Protein AF-A0A920JHE2-F1 (afdb_monomer_lite)

Secondary structure (DSSP, 8-state):
-B-SSSSSS-BEEEEETTTTEEEEEEE-SSS-EEEEEEES--TTEEEEEEE--SSSSS-EEEEEETTTTEEEEE--------------S--BS-EEEE--PPSSS-B-TT-PBPPS--TT-EEEE--B---EEEEEEETTS-B--TT----SS-EEEEEEESS-S--------------

pLDDT: mean 83.04, std 14.77, range [35.12, 96.69]

Structure (mmCIF, N/CA/C/O backbone):
data_AF-A0A920JHE2-F1
#
_entry.id   AF-A0A920JHE2-F1
#
loop_
_atom_site.group_PDB
_atom_site.id
_atom_site.type_symbol
_atom_site.label_atom_id
_atom_site.label_alt_id
_atom_site.label_comp_id
_atom_site.label_asym_id
_atom_site.label_entity_id
_atom_site.label_seq_id
_atom_site.pdbx_PDB_ins_code
_atom_site.Cartn_x
_atom_site.Cartn_y
_atom_site.Cartn_z
_atom_site.occupancy
_atom_site.B_iso_or_equiv
_atom_site.auth_seq_id
_atom_site.auth_comp_id
_atom_site.auth_asym_id
_atom_site.auth_atom_id
_atom_site.pdbx_PDB_model_num
ATOM 1 N N . MET A 1 1 ? -1.526 4.188 -17.765 1.00 88.44 1 MET A N 1
ATOM 2 C CA . MET A 1 1 ? -1.054 5.053 -16.680 1.00 88.44 1 MET A CA 1
ATOM 3 C C . MET A 1 1 ? -1.715 4.544 -15.432 1.00 88.44 1 MET A C 1
ATOM 5 O O . MET A 1 1 ? -2.915 4.277 -15.484 1.00 88.44 1 MET A O 1
ATOM 9 N N . ALA A 1 2 ? -0.905 4.278 -14.432 1.00 90.94 2 ALA A N 1
ATOM 10 C CA . ALA A 1 2 ? -1.286 3.782 -13.124 1.00 90.94 2 ALA A CA 1
ATOM 11 C C . ALA A 1 2 ? -0.137 4.149 -12.183 1.00 90.94 2 ALA A C 1
ATOM 13 O O . ALA A 1 2 ? 0.965 4.368 -12.669 1.00 90.94 2 ALA A O 1
ATOM 14 N N . ASP A 1 3 ? -0.412 4.227 -10.894 1.00 92.06 3 ASP A N 1
ATOM 15 C CA . ASP A 1 3 ? 0.627 4.303 -9.869 1.00 92.06 3 ASP A CA 1
ATOM 16 C C . ASP A 1 3 ? 1.170 2.879 -9.687 1.00 92.06 3 ASP A C 1
ATOM 18 O O . ASP A 1 3 ? 0.450 2.044 -9.137 1.00 92.06 3 ASP A O 1
ATOM 22 N N . ILE A 1 4 ? 2.294 2.533 -10.328 1.00 91.81 4 ILE A N 1
ATOM 23 C CA . ILE A 1 4 ? 2.766 1.138 -10.365 1.00 91.81 4 ILE A CA 1
ATOM 24 C C . ILE A 1 4 ? 3.538 0.810 -9.091 1.00 91.81 4 ILE A C 1
ATOM 26 O O . ILE A 1 4 ? 3.419 -0.329 -8.639 1.00 91.81 4 ILE A O 1
ATOM 30 N N . ASP A 1 5 ? 4.255 1.781 -8.518 1.00 89.69 5 ASP A N 1
ATOM 31 C CA . ASP A 1 5 ? 5.069 1.599 -7.314 1.00 89.69 5 ASP A CA 1
ATOM 32 C C . ASP A 1 5 ? 4.448 2.099 -5.999 1.00 89.69 5 ASP A C 1
ATOM 34 O O . ASP A 1 5 ? 5.000 1.899 -4.913 1.00 89.69 5 ASP A O 1
ATOM 38 N N . GLY A 1 6 ? 3.252 2.684 -6.068 1.00 88.62 6 GLY A N 1
ATOM 39 C CA . GLY A 1 6 ? 2.472 3.077 -4.900 1.00 88.62 6 GLY A CA 1
ATOM 40 C C . GLY A 1 6 ? 2.958 4.370 -4.248 1.00 88.62 6 GLY A C 1
ATOM 41 O O . GLY A 1 6 ? 2.713 4.573 -3.051 1.00 88.62 6 GLY A O 1
ATOM 42 N N . ASP A 1 7 ? 3.660 5.231 -4.987 1.00 89.25 7 ASP A N 1
ATOM 43 C CA . ASP A 1 7 ? 4.229 6.481 -4.481 1.00 89.25 7 ASP A CA 1
ATOM 44 C C . ASP A 1 7 ? 3.304 7.713 -4.632 1.00 89.25 7 ASP A C 1
ATOM 46 O O . ASP A 1 7 ? 3.697 8.844 -4.314 1.00 89.25 7 ASP A O 1
ATOM 50 N N . ASP A 1 8 ? 2.035 7.477 -4.996 1.00 90.69 8 ASP A N 1
ATOM 51 C CA . ASP A 1 8 ? 0.978 8.460 -5.274 1.00 90.69 8 ASP A CA 1
ATOM 52 C C . ASP A 1 8 ? 1.200 9.292 -6.556 1.00 90.69 8 ASP A C 1
ATOM 54 O O . ASP A 1 8 ? 0.537 10.323 -6.766 1.00 90.69 8 ASP A O 1
ATOM 58 N N . ASP A 1 9 ? 2.073 8.847 -7.460 1.00 93.44 9 ASP A N 1
ATOM 59 C CA . ASP A 1 9 ? 2.244 9.445 -8.776 1.00 93.44 9 ASP A CA 1
ATOM 60 C C . ASP A 1 9 ? 1.732 8.554 -9.935 1.00 93.44 9 ASP A C 1
ATOM 62 O O . ASP A 1 9 ? 1.047 7.557 -9.733 1.00 93.44 9 ASP A O 1
ATOM 66 N N . GLN A 1 10 ? 1.803 9.032 -11.181 1.00 94.25 10 GLN A N 1
ATOM 67 C CA . GLN A 1 10 ? 1.268 8.293 -12.332 1.00 94.25 10 GLN A CA 1
ATOM 68 C C . GLN A 1 10 ? 2.381 7.875 -13.279 1.00 94.25 10 GLN A C 1
ATOM 70 O O . GLN A 1 10 ? 2.873 8.674 -14.082 1.00 94.25 10 GLN A O 1
ATOM 75 N N . ASP A 1 11 ? 2.623 6.573 -13.303 1.00 94.94 11 ASP A N 1
ATOM 76 C CA . ASP A 1 11 ? 3.571 5.936 -14.193 1.00 94.94 11 ASP A CA 1
ATOM 77 C C . ASP A 1 11 ? 2.997 5.612 -15.563 1.00 94.94 11 ASP A C 1
ATOM 79 O O . ASP A 1 11 ? 1.785 5.642 -15.836 1.00 94.94 11 ASP A O 1
ATOM 83 N N . ILE A 1 12 ? 3.898 5.229 -16.466 1.00 95.06 12 ILE A N 1
ATOM 84 C CA . ILE A 1 12 ? 3.554 4.826 -17.822 1.00 95.06 12 ILE A CA 1
ATOM 85 C C . ILE A 1 12 ? 4.130 3.448 -18.122 1.00 95.06 12 ILE A C 1
ATOM 87 O O . ILE A 1 12 ? 5.334 3.230 -18.096 1.00 95.06 12 ILE A O 1
ATOM 91 N N . LEU A 1 13 ? 3.253 2.536 -18.536 1.00 94.56 13 LEU A N 1
ATOM 92 C CA . LEU A 1 13 ? 3.639 1.241 -19.074 1.00 94.56 13 LEU A CA 1
ATOM 93 C C . LEU A 1 13 ? 3.540 1.265 -20.603 1.00 94.56 13 LEU A C 1
ATOM 95 O O . LEU A 1 13 ? 2.493 1.612 -21.162 1.00 94.56 13 LEU A O 1
ATOM 99 N N . VAL A 1 14 ? 4.629 0.916 -21.284 1.00 93.69 14 VAL A N 1
ATOM 100 C CA . VAL A 1 14 ? 4.755 0.967 -22.743 1.00 93.69 14 VAL A CA 1
ATOM 101 C C . VAL A 1 14 ? 5.083 -0.415 -23.282 1.00 93.69 14 VAL A C 1
ATOM 103 O O . VAL A 1 14 ? 6.053 -1.048 -22.877 1.00 93.69 14 VAL A O 1
ATOM 106 N N . THR A 1 15 ? 4.292 -0.855 -24.256 1.00 92.62 15 THR A N 1
ATOM 107 C CA . THR A 1 15 ? 4.543 -2.073 -25.027 1.00 92.62 15 THR A CA 1
ATOM 108 C C . THR A 1 15 ? 5.073 -1.717 -26.409 1.00 92.62 15 THR A C 1
ATOM 110 O O . THR A 1 15 ? 4.601 -0.777 -27.056 1.00 92.62 15 THR A O 1
ATOM 113 N N . MET A 1 16 ? 6.048 -2.478 -26.897 1.00 90.75 16 MET A N 1
ATOM 114 C CA . MET A 1 16 ? 6.632 -2.277 -28.219 1.00 90.75 16 MET A CA 1
ATOM 115 C C . MET A 1 16 ? 6.523 -3.547 -29.057 1.00 90.75 16 MET A C 1
ATOM 117 O O . MET A 1 16 ? 7.370 -4.431 -28.981 1.00 90.75 16 MET A O 1
ATOM 121 N N . PHE A 1 17 ? 5.514 -3.605 -29.934 1.00 87.94 17 PHE A N 1
ATOM 122 C CA . PHE A 1 17 ? 5.211 -4.793 -30.748 1.00 87.94 17 PHE A CA 1
ATOM 123 C C . PHE A 1 17 ? 6.423 -5.344 -31.526 1.00 87.94 17 PHE A C 1
ATOM 125 O O . PHE A 1 17 ? 6.665 -6.546 -31.518 1.00 87.94 17 PHE A O 1
ATOM 132 N N . ASN A 1 18 ? 7.192 -4.473 -32.197 1.00 88.38 18 ASN A N 1
ATOM 133 C CA . ASN A 1 18 ? 8.342 -4.893 -33.014 1.00 88.38 18 ASN A CA 1
ATOM 134 C C . ASN A 1 18 ? 9.638 -5.050 -32.211 1.00 88.38 18 ASN A C 1
ATOM 136 O O . ASN A 1 18 ? 10.480 -5.861 -32.589 1.00 88.38 18 ASN A O 1
ATOM 140 N N . ALA A 1 19 ? 9.823 -4.243 -31.161 1.00 89.38 19 ALA A N 1
ATOM 141 C CA . ALA A 1 19 ? 11.022 -4.314 -30.326 1.00 89.38 19 ALA A CA 1
ATOM 142 C C . ALA A 1 19 ? 10.956 -5.481 -29.334 1.00 89.38 19 ALA A C 1
ATOM 144 O O . ALA A 1 19 ? 12.005 -5.967 -28.943 1.00 89.38 19 ALA A O 1
ATOM 145 N N . ARG A 1 20 ? 9.743 -5.996 -29.057 1.00 92.75 20 ARG A N 1
ATOM 146 C CA . ARG A 1 20 ? 9.459 -7.094 -28.115 1.00 92.75 20 ARG A CA 1
ATOM 147 C C . ARG A 1 20 ? 9.649 -6.689 -26.655 1.00 92.75 20 ARG A C 1
ATOM 149 O O . ARG A 1 20 ? 9.788 -7.550 -25.791 1.00 92.75 20 ARG A O 1
ATOM 156 N N . ASP A 1 21 ? 9.590 -5.381 -26.412 1.00 93.81 21 ASP A N 1
ATOM 157 C CA . ASP A 1 21 ? 9.870 -4.781 -25.117 1.00 93.81 21 ASP A CA 1
ATOM 158 C C . ASP A 1 21 ? 8.585 -4.396 -24.378 1.00 93.81 21 ASP A C 1
ATOM 160 O O . ASP A 1 21 ? 7.646 -3.830 -24.958 1.00 93.81 21 ASP A O 1
ATOM 164 N N . LEU A 1 22 ? 8.591 -4.655 -23.075 1.00 94.50 22 LEU A N 1
ATOM 165 C CA . LEU A 1 22 ? 7.717 -4.045 -22.085 1.00 94.50 22 LEU A CA 1
ATOM 166 C C . LEU A 1 22 ? 8.574 -3.155 -21.190 1.00 94.50 22 LEU A C 1
ATOM 168 O O . LEU A 1 22 ? 9.481 -3.636 -20.507 1.00 94.50 22 LEU A O 1
ATOM 172 N N . ILE A 1 23 ? 8.274 -1.862 -21.193 1.00 95.38 23 ILE A N 1
ATOM 173 C CA . ILE A 1 23 ? 9.025 -0.856 -20.445 1.00 95.38 23 ILE A CA 1
ATOM 174 C C . ILE A 1 23 ? 8.073 -0.133 -19.502 1.00 95.38 23 ILE A C 1
ATOM 176 O O . ILE A 1 23 ? 7.026 0.359 -19.928 1.00 95.38 23 ILE A O 1
ATOM 180 N N . TRP A 1 24 ? 8.458 -0.049 -18.237 1.00 95.25 24 TRP A N 1
ATOM 181 C CA . TRP A 1 24 ? 7.867 0.835 -17.244 1.00 95.25 24 TRP A CA 1
ATOM 182 C C . TRP A 1 24 ? 8.678 2.124 -17.185 1.00 95.25 24 TRP A C 1
ATOM 184 O O . TRP A 1 24 ? 9.898 2.101 -17.068 1.00 95.25 24 TRP A O 1
ATOM 194 N N . TYR A 1 25 ? 8.004 3.251 -17.344 1.00 96.56 25 TYR A N 1
ATOM 195 C CA . TYR A 1 25 ? 8.554 4.571 -17.097 1.00 96.56 25 TYR A CA 1
ATOM 196 C C . TYR A 1 25 ? 8.036 5.038 -15.740 1.00 96.56 25 TYR A C 1
ATOM 198 O O . TYR A 1 25 ? 6.895 5.496 -15.662 1.00 96.56 25 TYR A O 1
ATOM 206 N N . GLU A 1 26 ? 8.890 4.885 -14.733 1.00 95.56 26 GLU A N 1
ATOM 207 C CA . GLU A 1 26 ? 8.708 5.341 -13.351 1.00 95.56 26 GLU A CA 1
ATOM 208 C C . GLU A 1 26 ? 8.806 6.862 -13.332 1.00 95.56 26 GLU A C 1
ATOM 210 O O . GLU A 1 26 ? 9.829 7.418 -13.753 1.00 95.56 26 GLU A O 1
ATOM 215 N N . ASN A 1 27 ? 7.739 7.535 -12.930 1.00 95.62 27 ASN A N 1
ATOM 216 C CA . ASN A 1 27 ? 7.766 8.952 -12.613 1.00 95.62 27 ASN A CA 1
ATOM 217 C C . ASN A 1 27 ? 8.181 9.125 -11.143 1.00 95.62 27 ASN A C 1
ATOM 219 O O . ASN A 1 27 ? 8.128 8.199 -10.360 1.00 95.62 27 ASN A O 1
ATOM 223 N N . ASN A 1 28 ? 8.743 10.285 -10.806 1.00 92.12 28 ASN A N 1
ATOM 224 C CA . ASN A 1 28 ? 9.275 10.562 -9.464 1.00 92.12 28 ASN A CA 1
ATOM 225 C C . ASN A 1 28 ? 8.581 11.760 -8.792 1.00 92.12 28 ASN A C 1
ATOM 227 O O . ASN A 1 28 ? 9.200 12.563 -8.080 1.00 92.12 28 ASN A O 1
ATOM 231 N N . GLY A 1 29 ? 7.337 12.005 -9.181 1.00 93.31 29 GLY A N 1
ATOM 232 C CA . GLY A 1 29 ? 6.489 13.109 -8.752 1.00 93.31 29 GLY A CA 1
ATOM 233 C C . GLY A 1 29 ? 6.836 14.454 -9.393 1.00 93.31 29 GLY A C 1
ATOM 234 O O . GLY A 1 29 ? 6.148 15.446 -9.155 1.00 93.31 29 GLY A O 1
ATOM 235 N N . SER A 1 30 ? 7.896 14.524 -10.207 1.00 93.44 30 SER A N 1
ATOM 236 C CA . SER A 1 30 ? 8.389 15.760 -10.839 1.00 93.44 30 SER A CA 1
ATOM 237 C C . SER A 1 30 ? 8.419 15.692 -12.368 1.00 93.44 30 SER A C 1
ATOM 239 O O . SER A 1 30 ? 9.208 16.402 -12.999 1.00 93.44 30 SER A O 1
ATOM 241 N N . GLU A 1 31 ? 7.593 14.830 -12.969 1.00 87.00 31 GLU A N 1
ATOM 242 C CA . GLU A 1 31 ? 7.523 14.590 -14.420 1.00 87.00 31 GLU A CA 1
ATOM 243 C C . GLU A 1 31 ? 8.874 14.144 -15.017 1.00 87.00 31 GLU A C 1
ATOM 245 O O . GLU A 1 31 ? 9.157 14.342 -16.204 1.00 87.00 31 GLU A O 1
ATOM 250 N N . THR A 1 32 ? 9.745 13.563 -14.188 1.00 94.31 32 THR A N 1
ATOM 251 C CA . THR A 1 32 ? 11.026 12.996 -14.611 1.00 94.31 32 THR A CA 1
ATOM 252 C C . THR A 1 32 ? 10.900 11.485 -14.608 1.00 94.31 32 THR A C 1
ATOM 254 O O . THR A 1 32 ? 10.631 10.901 -13.569 1.00 94.31 32 THR A O 1
ATOM 257 N N . PHE A 1 33 ? 11.127 10.871 -15.771 1.00 96.25 33 PHE A N 1
ATOM 258 C CA . PHE A 1 33 ? 10.884 9.446 -15.966 1.00 96.25 33 PHE A CA 1
ATOM 259 C C . PHE A 1 33 ? 12.176 8.624 -16.012 1.00 96.25 33 PHE A C 1
ATOM 261 O O . PHE A 1 33 ? 13.085 8.937 -16.792 1.00 96.25 33 PHE A O 1
ATOM 268 N N . THR A 1 34 ? 12.217 7.529 -15.257 1.00 96.69 34 THR A N 1
ATOM 269 C CA . THR A 1 34 ? 13.249 6.485 -15.329 1.00 96.69 34 THR A CA 1
ATOM 270 C C . THR A 1 34 ? 12.698 5.281 -16.088 1.00 96.69 34 THR A C 1
ATOM 272 O O . THR A 1 34 ? 11.614 4.796 -15.797 1.00 96.69 34 THR A O 1
ATOM 275 N N . ALA A 1 35 ? 13.420 4.802 -17.105 1.00 96.06 35 ALA A N 1
ATOM 276 C CA . ALA A 1 35 ? 12.979 3.664 -17.912 1.00 96.06 35 ALA A CA 1
ATOM 277 C C . ALA A 1 35 ? 13.490 2.336 -17.332 1.00 96.06 35 ALA A C 1
ATOM 279 O O . ALA A 1 35 ? 14.691 2.061 -17.368 1.00 96.06 35 ALA A O 1
ATOM 280 N N . ASN A 1 36 ? 12.564 1.491 -16.894 1.00 94.00 36 ASN A N 1
ATOM 281 C CA . ASN A 1 36 ? 12.778 0.164 -16.337 1.00 94.00 36 ASN A CA 1
ATOM 282 C C . ASN A 1 36 ? 12.273 -0.896 -17.333 1.00 94.00 36 ASN A C 1
ATOM 284 O O . ASN A 1 36 ? 11.108 -0.910 -17.727 1.00 94.00 36 ASN A O 1
ATOM 288 N N . THR A 1 37 ? 13.157 -1.779 -17.800 1.00 95.25 37 THR A N 1
ATOM 289 C CA . THR A 1 37 ? 12.774 -2.863 -18.725 1.00 95.25 37 THR A CA 1
ATOM 290 C C . THR A 1 37 ? 12.248 -4.056 -17.934 1.00 95.25 37 THR A C 1
ATOM 292 O O . THR A 1 37 ? 12.998 -4.632 -17.150 1.00 95.25 37 THR A O 1
ATOM 295 N N . ILE A 1 38 ? 10.992 -4.440 -18.170 1.00 93.69 38 ILE A N 1
ATOM 296 C CA . ILE A 1 38 ? 10.346 -5.603 -17.538 1.00 93.69 38 ILE A CA 1
ATOM 297 C C . ILE A 1 38 ? 10.537 -6.853 -18.404 1.00 93.69 38 ILE A C 1
ATOM 299 O O . ILE A 1 38 ? 10.867 -7.925 -17.906 1.00 93.69 38 ILE A O 1
ATOM 303 N N . GLU A 1 39 ? 10.368 -6.705 -19.718 1.00 93.44 39 GLU A N 1
ATOM 304 C CA . GLU A 1 39 ? 10.519 -7.771 -20.711 1.00 93.44 39 GLU A CA 1
ATOM 305 C C . GLU A 1 39 ? 11.182 -7.201 -21.965 1.00 93.44 39 GLU A C 1
ATOM 307 O O . GLU A 1 39 ? 10.950 -6.040 -22.300 1.00 93.44 39 GLU A O 1
ATOM 312 N N . ASN A 1 40 ? 11.992 -8.000 -22.663 1.00 94.12 40 ASN A N 1
ATOM 313 C CA . ASN A 1 40 ? 12.686 -7.581 -23.887 1.00 94.12 40 ASN A CA 1
ATOM 314 C C . ASN A 1 40 ? 12.739 -8.647 -24.994 1.00 94.12 40 ASN A C 1
ATOM 316 O O . ASN A 1 40 ? 13.533 -8.552 -25.935 1.00 94.12 40 ASN A O 1
ATOM 320 N N . ASN A 1 41 ? 11.936 -9.706 -24.882 1.00 92.62 41 ASN A N 1
ATOM 321 C CA . ASN A 1 41 ? 11.945 -10.807 -25.835 1.00 92.62 41 ASN A CA 1
ATOM 322 C C . ASN A 1 41 ? 10.566 -11.454 -26.073 1.00 92.62 41 ASN A C 1
ATOM 324 O O . ASN A 1 41 ? 10.476 -12.535 -26.667 1.00 92.62 41 ASN A O 1
ATOM 328 N N . LEU A 1 42 ? 9.467 -10.797 -25.702 1.00 91.31 42 LEU A N 1
ATOM 329 C CA . LEU A 1 42 ? 8.125 -11.330 -25.944 1.00 91.31 42 LEU A CA 1
ATOM 330 C C . LEU A 1 42 ? 7.654 -11.037 -27.378 1.00 91.31 42 LEU A C 1
ATOM 332 O O . LEU A 1 42 ? 7.527 -9.891 -27.803 1.00 91.31 42 LEU A O 1
ATOM 336 N N . ASP A 1 43 ? 7.419 -12.085 -28.172 1.00 92.56 43 ASP A N 1
ATOM 337 C CA . ASP A 1 43 ? 7.056 -11.924 -29.585 1.00 92.56 43 ASP A CA 1
ATOM 338 C C . ASP A 1 43 ? 5.635 -11.378 -29.771 1.00 92.56 43 ASP A C 1
ATOM 340 O O . ASP A 1 43 ? 4.644 -12.000 -29.372 1.00 92.56 43 ASP A O 1
ATOM 344 N N . GLY A 1 44 ? 5.531 -10.237 -30.455 1.00 89.62 44 GLY A N 1
ATOM 345 C CA . GLY A 1 44 ? 4.255 -9.644 -30.833 1.00 89.62 44 GLY A CA 1
ATOM 346 C C . GLY A 1 44 ? 3.417 -9.204 -29.637 1.00 89.62 44 GLY A C 1
ATOM 347 O O . GLY A 1 44 ? 2.229 -9.527 -29.590 1.00 89.62 44 GLY A O 1
ATOM 348 N N . ILE A 1 45 ? 4.018 -8.483 -28.683 1.00 92.94 45 ILE A N 1
ATOM 349 C CA . ILE A 1 45 ? 3.294 -7.907 -27.538 1.00 92.94 45 ILE A CA 1
ATOM 350 C C . ILE A 1 45 ? 2.102 -7.091 -28.044 1.00 92.94 45 ILE A C 1
ATOM 352 O O . ILE A 1 45 ? 2.286 -6.116 -28.776 1.00 92.94 45 ILE A O 1
ATOM 356 N N . ALA A 1 46 ? 0.888 -7.496 -27.671 1.00 86.69 46 ALA A N 1
ATOM 357 C CA . ALA A 1 46 ? -0.347 -6.920 -28.203 1.00 86.69 46 ALA A CA 1
ATOM 358 C C . ALA A 1 46 ? -1.107 -6.076 -27.180 1.00 86.69 46 ALA A C 1
ATOM 360 O O . ALA A 1 46 ? -1.544 -4.972 -27.500 1.00 86.69 46 ALA A O 1
ATOM 361 N N . GLU A 1 47 ? -1.269 -6.590 -25.965 1.00 89.88 47 GLU A N 1
ATOM 362 C CA . GLU A 1 47 ? -2.000 -5.916 -24.897 1.00 89.88 47 GLU A CA 1
ATOM 363 C C . GLU A 1 47 ? -1.299 -6.134 -23.560 1.00 89.88 47 GLU A C 1
ATOM 365 O O . GLU A 1 47 ? -0.788 -7.225 -23.293 1.00 89.88 47 GLU A O 1
ATOM 370 N N . VAL A 1 48 ? -1.314 -5.086 -22.736 1.00 92.75 48 VAL A N 1
ATOM 371 C CA . VAL A 1 48 ? -0.930 -5.130 -21.328 1.00 92.75 48 VAL A CA 1
ATOM 372 C C . VAL A 1 48 ? -2.091 -4.637 -20.471 1.00 92.75 48 VAL A C 1
ATOM 374 O O . VAL A 1 48 ? -2.764 -3.656 -20.808 1.00 92.75 48 VAL A O 1
ATOM 377 N N . LYS A 1 49 ? -2.330 -5.328 -19.362 1.00 93.56 49 LYS A N 1
ATOM 378 C CA . LYS A 1 49 ? -3.262 -4.937 -18.306 1.00 93.56 49 LYS A CA 1
ATOM 379 C C . LYS A 1 49 ? -2.508 -4.852 -16.995 1.00 93.56 49 LYS A C 1
ATOM 381 O O . LYS A 1 49 ? -1.660 -5.696 -16.738 1.00 93.56 49 LYS A O 1
ATOM 386 N N . VAL A 1 50 ? -2.852 -3.841 -16.208 1.00 93.44 50 VAL A N 1
ATOM 387 C CA . VAL A 1 50 ? -2.288 -3.619 -14.880 1.00 93.44 50 VAL A CA 1
ATOM 388 C C . VAL A 1 50 ? -3.411 -3.726 -13.856 1.00 93.44 50 VAL A C 1
ATOM 390 O O . VAL A 1 50 ? -4.460 -3.101 -14.053 1.00 93.44 50 VAL A O 1
ATOM 393 N N . ALA A 1 51 ? -3.229 -4.568 -12.845 1.00 92.50 51 ALA A N 1
ATOM 394 C CA . ALA A 1 51 ? -4.160 -4.798 -11.742 1.00 92.50 51 ALA A CA 1
ATOM 395 C C . ALA A 1 51 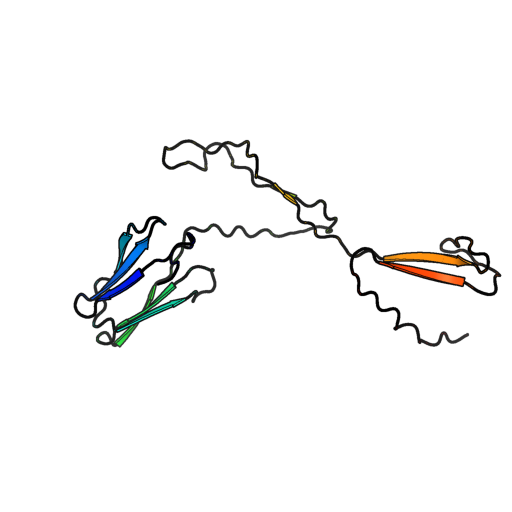? -3.451 -5.585 -10.634 1.00 92.50 51 ALA A C 1
ATOM 397 O O . ALA A 1 51 ? -2.540 -6.338 -10.938 1.00 92.50 51 ALA A O 1
ATOM 398 N N . ASP A 1 52 ? -3.932 -5.478 -9.402 1.00 92.38 52 ASP A N 1
ATOM 399 C CA . ASP A 1 52 ? -3.600 -6.418 -8.325 1.00 92.38 52 ASP A CA 1
ATOM 400 C C . ASP A 1 52 ? -4.224 -7.791 -8.653 1.00 92.38 52 ASP A C 1
ATOM 402 O O . ASP A 1 52 ? -5.455 -7.947 -8.640 1.00 92.38 52 ASP A O 1
ATOM 406 N N . VAL A 1 53 ? -3.404 -8.752 -9.092 1.00 91.56 53 VAL A N 1
ATOM 407 C CA . VAL A 1 53 ? -3.863 -10.068 -9.567 1.00 91.56 53 VAL A CA 1
ATOM 408 C C . VAL A 1 53 ? -3.720 -11.131 -8.486 1.00 91.56 53 VAL A C 1
ATOM 410 O O . VAL A 1 53 ? -4.546 -12.053 -8.448 1.00 91.56 53 VAL A O 1
ATOM 413 N N . ASP A 1 54 ? -2.702 -11.039 -7.634 1.00 90.06 54 ASP A N 1
ATOM 414 C CA . ASP A 1 54 ? -2.450 -12.021 -6.579 1.00 90.06 54 ASP A CA 1
ATOM 415 C C . ASP A 1 54 ? -3.016 -11.636 -5.196 1.00 90.06 54 ASP A C 1
ATOM 417 O O . ASP A 1 54 ? -3.170 -12.515 -4.337 1.00 90.06 54 ASP A O 1
ATOM 421 N N . GLY A 1 55 ? -3.490 -10.399 -5.036 1.00 89.06 55 GLY A N 1
ATOM 422 C CA . GLY A 1 55 ? -4.196 -9.903 -3.859 1.00 89.06 55 GLY A CA 1
ATOM 423 C C . GLY A 1 55 ? -3.281 -9.384 -2.755 1.00 89.06 55 GLY A C 1
ATOM 424 O O . GLY A 1 55 ? -3.732 -9.337 -1.603 1.00 89.06 55 GLY A O 1
ATOM 425 N N . ASP A 1 56 ? -2.022 -9.065 -3.056 1.00 85.88 56 ASP A N 1
ATOM 426 C CA . ASP A 1 56 ? -1.062 -8.531 -2.087 1.00 85.88 56 ASP A CA 1
ATOM 427 C C . ASP A 1 56 ? -1.112 -7.000 -1.933 1.00 85.88 56 ASP A C 1
ATOM 429 O O . ASP A 1 56 ? -0.649 -6.471 -0.918 1.00 85.88 56 ASP A O 1
ATOM 433 N N . GLY A 1 57 ? -1.814 -6.321 -2.843 1.00 85.50 57 GLY A N 1
ATOM 434 C CA . GLY A 1 57 ? -2.035 -4.879 -2.822 1.00 85.50 57 GLY A CA 1
ATOM 435 C C . GLY A 1 57 ? -1.139 -4.090 -3.774 1.00 85.50 57 GLY A C 1
ATOM 436 O O . GLY A 1 57 ? -1.382 -2.890 -3.923 1.00 85.50 57 GLY A O 1
ATOM 437 N N . ASP A 1 58 ? -0.191 -4.742 -4.447 1.00 88.56 58 ASP A N 1
ATOM 438 C CA . ASP A 1 58 ? 0.654 -4.133 -5.469 1.00 88.56 58 ASP A CA 1
ATOM 439 C C . ASP A 1 58 ? 0.049 -4.324 -6.872 1.00 88.56 58 ASP A C 1
ATOM 441 O O . ASP A 1 58 ? -0.733 -5.237 -7.146 1.00 88.56 58 ASP A O 1
ATOM 445 N N . LEU A 1 59 ? 0.353 -3.410 -7.799 1.00 91.50 59 LEU A N 1
ATOM 446 C CA . LEU A 1 59 ? -0.157 -3.504 -9.167 1.00 91.50 59 LEU A CA 1
ATOM 447 C C . LEU A 1 59 ? 0.728 -4.396 -10.045 1.00 91.50 59 LEU A C 1
ATOM 449 O O . LEU A 1 59 ? 1.810 -3.997 -10.468 1.00 91.50 59 LEU A O 1
ATOM 453 N N . ASP A 1 60 ? 0.200 -5.547 -10.449 1.00 93.06 60 ASP A N 1
ATOM 454 C CA . ASP A 1 60 ? 0.869 -6.470 -11.366 1.00 93.06 60 ASP A CA 1
ATOM 455 C C . ASP A 1 60 ? 0.618 -6.162 -12.843 1.00 93.06 60 ASP A C 1
ATOM 457 O O . ASP A 1 60 ? -0.361 -5.505 -13.209 1.00 93.06 60 ASP A O 1
ATOM 461 N N . ALA A 1 61 ? 1.433 -6.744 -13.734 1.00 93.69 61 ALA A N 1
ATOM 462 C CA . ALA A 1 61 ? 1.237 -6.677 -15.181 1.00 93.69 61 ALA A CA 1
ATOM 463 C C . ALA A 1 61 ? 0.919 -8.047 -15.812 1.00 93.69 61 ALA A C 1
ATOM 465 O O . ALA A 1 61 ? 1.688 -9.004 -15.731 1.00 93.69 61 ALA A O 1
ATOM 466 N N . VAL A 1 62 ? -0.189 -8.116 -16.558 1.00 94.81 62 VAL A N 1
ATOM 467 C CA . VAL A 1 62 ? -0.550 -9.252 -17.422 1.00 94.81 62 VAL A CA 1
ATOM 468 C C . VAL A 1 62 ? -0.397 -8.846 -18.879 1.00 94.81 62 VAL A C 1
ATOM 470 O O . VAL A 1 62 ? -0.985 -7.859 -19.330 1.00 94.81 62 VAL A O 1
ATOM 473 N N . VAL A 1 63 ? 0.371 -9.625 -19.636 1.00 94.38 63 VAL A N 1
ATOM 474 C CA . VAL A 1 63 ? 0.799 -9.280 -20.993 1.00 94.38 63 VAL A CA 1
ATOM 475 C C . VAL A 1 63 ? 0.485 -10.421 -21.946 1.00 94.38 63 VAL A C 1
ATOM 477 O O . VAL A 1 63 ? 0.694 -11.590 -21.635 1.00 94.38 63 VAL A O 1
ATOM 480 N N . THR A 1 64 ? 0.010 -10.080 -23.141 1.00 93.19 64 THR A N 1
ATOM 481 C CA . THR A 1 64 ? -0.247 -11.056 -24.208 1.00 93.19 64 THR A CA 1
ATOM 482 C C . THR A 1 64 ? 0.801 -10.947 -25.314 1.00 93.19 64 THR A C 1
ATOM 484 O O . THR A 1 64 ? 1.001 -9.878 -25.901 1.00 93.19 64 THR A O 1
ATOM 487 N N . GLY A 1 65 ? 1.459 -12.063 -25.625 1.00 92.44 65 GLY A N 1
ATOM 488 C CA . GLY A 1 65 ? 2.362 -12.208 -26.765 1.00 92.44 65 GLY A CA 1
ATOM 489 C C . GLY A 1 65 ? 1.623 -12.847 -27.932 1.00 92.44 65 GLY A C 1
ATOM 490 O O . GLY A 1 65 ? 1.532 -14.068 -28.021 1.00 92.44 65 GLY A O 1
ATOM 491 N N . ARG A 1 66 ? 1.080 -12.036 -28.845 1.00 89.12 66 ARG A N 1
ATOM 492 C CA . ARG A 1 66 ? 0.213 -12.521 -29.932 1.00 89.12 66 ARG A CA 1
ATOM 493 C C . ARG A 1 66 ? 0.921 -13.476 -30.888 1.00 89.12 66 ARG A C 1
ATOM 495 O O . ARG A 1 66 ? 0.269 -14.357 -31.430 1.00 89.12 66 ARG A O 1
ATOM 502 N N . ASN A 1 67 ? 2.213 -13.275 -31.136 1.00 92.75 67 ASN A N 1
ATOM 503 C CA . ASN A 1 67 ? 2.984 -14.164 -32.008 1.00 92.75 67 ASN A CA 1
ATOM 504 C C . ASN A 1 67 ? 3.607 -15.327 -31.229 1.00 92.75 67 ASN A C 1
ATOM 506 O O . ASN A 1 67 ? 3.917 -16.358 -31.819 1.00 92.75 67 ASN A O 1
ATOM 510 N N . ALA A 1 68 ? 3.820 -15.138 -29.926 1.00 90.19 68 ALA A N 1
ATOM 511 C CA . ALA A 1 68 ? 4.307 -16.175 -29.028 1.00 90.19 68 ALA A CA 1
ATOM 512 C C . ALA A 1 68 ? 3.215 -17.190 -28.645 1.00 90.19 68 ALA A C 1
ATOM 514 O O . ALA A 1 68 ? 3.547 -18.240 -28.106 1.00 90.19 68 ALA A O 1
ATOM 515 N N . ASP A 1 69 ? 1.941 -16.880 -28.925 1.00 91.06 69 ASP A N 1
ATOM 516 C CA . ASP A 1 69 ? 0.770 -17.611 -28.430 1.00 91.06 69 ASP A CA 1
ATOM 517 C C . ASP A 1 69 ? 0.806 -17.787 -26.898 1.00 91.06 69 ASP A C 1
ATOM 519 O O . ASP A 1 69 ? 0.430 -18.834 -26.370 1.00 91.06 69 ASP A O 1
ATOM 523 N N . ASP A 1 70 ? 1.266 -16.750 -26.188 1.00 90.25 70 ASP A N 1
ATOM 524 C CA . ASP A 1 70 ? 1.528 -16.805 -24.748 1.00 90.25 70 ASP A CA 1
ATOM 525 C C . ASP A 1 70 ? 0.858 -15.659 -23.972 1.00 90.25 70 ASP A C 1
ATOM 527 O O . ASP A 1 70 ? 0.610 -14.568 -24.506 1.00 90.25 70 ASP A O 1
ATOM 531 N N . ILE A 1 71 ? 0.575 -15.917 -22.696 1.00 92.12 71 ILE A N 1
ATOM 532 C CA . ILE A 1 71 ? 0.104 -14.938 -21.713 1.00 92.12 71 ILE A CA 1
ATOM 533 C C . ILE A 1 71 ? 1.060 -15.000 -20.531 1.00 92.12 71 ILE A C 1
ATOM 535 O O . ILE A 1 71 ? 1.148 -16.022 -19.853 1.00 92.12 71 ILE A O 1
ATOM 539 N N . ILE A 1 72 ? 1.746 -13.893 -20.274 1.00 93.19 72 ILE A N 1
ATOM 540 C CA . ILE A 1 72 ? 2.761 -13.805 -19.230 1.00 93.19 72 ILE A CA 1
ATOM 541 C C . ILE A 1 72 ? 2.264 -12.886 -18.120 1.00 93.19 72 ILE A C 1
ATOM 543 O O . ILE A 1 72 ? 1.642 -11.853 -18.375 1.00 93.19 72 ILE A O 1
ATOM 547 N N . PHE A 1 73 ? 2.538 -13.299 -16.889 1.00 93.25 73 PHE A N 1
ATOM 548 C CA . PHE A 1 73 ? 2.248 -12.567 -15.668 1.00 93.25 73 PHE A CA 1
ATOM 549 C C . PHE A 1 73 ? 3.563 -12.105 -15.039 1.00 93.25 73 PHE A C 1
ATOM 551 O O . PHE A 1 73 ? 4.448 -12.928 -14.798 1.00 93.25 73 PHE A O 1
ATOM 558 N N . TYR A 1 74 ? 3.677 -10.803 -14.800 1.00 93.00 74 TYR A N 1
ATOM 559 C CA . TYR A 1 74 ? 4.791 -10.174 -14.102 1.00 93.00 74 TYR A CA 1
ATOM 560 C C . TYR A 1 74 ? 4.256 -9.624 -12.783 1.00 93.00 74 TYR A C 1
ATOM 562 O O . TYR A 1 74 ? 3.463 -8.683 -12.798 1.00 93.00 74 TYR A O 1
ATOM 570 N N . THR A 1 75 ? 4.681 -10.236 -11.679 1.00 92.00 75 THR A N 1
ATOM 571 C CA . THR A 1 75 ? 4.363 -9.782 -10.322 1.00 92.00 75 THR A CA 1
ATOM 572 C C . THR A 1 75 ? 5.104 -8.485 -10.039 1.00 92.00 75 THR A C 1
ATOM 574 O O . THR A 1 75 ? 6.334 -8.463 -10.212 1.00 92.00 75 THR A O 1
ATOM 577 N N . ASN A 1 76 ? 4.399 -7.447 -9.591 1.00 89.00 76 ASN A N 1
ATOM 578 C CA . ASN A 1 76 ? 5.073 -6.418 -8.812 1.00 89.00 76 ASN A CA 1
ATOM 579 C C . ASN A 1 76 ? 5.196 -6.942 -7.379 1.00 89.00 76 ASN A C 1
ATOM 581 O O . ASN A 1 76 ? 4.373 -7.707 -6.902 1.00 89.00 76 ASN A O 1
ATOM 585 N N . SER A 1 77 ? 6.298 -6.632 -6.727 1.00 81.00 77 SER A N 1
ATOM 586 C CA . SER A 1 77 ? 6.445 -6.909 -5.304 1.00 81.00 77 SER A CA 1
ATOM 587 C C . SER A 1 77 ? 7.111 -5.680 -4.764 1.00 81.00 77 SER A C 1
ATOM 589 O O . SER A 1 77 ? 8.336 -5.653 -4.568 1.00 81.00 77 SER A O 1
ATOM 591 N N . ASP A 1 78 ? 6.311 -4.627 -4.673 1.00 69.62 78 ASP A N 1
ATOM 592 C CA . ASP A 1 78 ? 6.827 -3.394 -4.162 1.00 69.62 78 ASP A CA 1
ATOM 593 C C . ASP A 1 78 ? 7.207 -3.599 -2.711 1.00 69.62 78 ASP A C 1
ATOM 595 O O . ASP A 1 78 ? 6.659 -4.404 -1.957 1.00 69.62 78 ASP A O 1
ATOM 599 N N . SER A 1 79 ? 8.270 -2.924 -2.314 1.00 58.34 79 SER A N 1
ATOM 600 C CA . SER A 1 79 ? 8.935 -3.205 -1.039 1.00 58.34 79 SER A CA 1
ATOM 601 C C . SER A 1 79 ? 8.175 -2.645 0.177 1.00 58.34 79 SER A C 1
ATOM 603 O O . SER A 1 79 ? 8.760 -2.388 1.236 1.00 58.34 79 SER A O 1
ATOM 605 N N . GLY A 1 80 ? 6.857 -2.483 0.038 1.00 61.53 80 GLY A N 1
ATOM 606 C CA . GLY A 1 80 ? 5.911 -2.130 1.078 1.00 61.53 80 GLY A CA 1
ATOM 607 C C . GLY A 1 80 ? 5.862 -3.207 2.156 1.00 61.53 80 GLY A C 1
ATOM 608 O O . GLY A 1 80 ? 5.392 -4.325 1.968 1.00 61.53 80 GLY A O 1
ATOM 609 N N . TYR A 1 81 ? 6.353 -2.876 3.347 1.00 64.31 81 TYR A N 1
ATOM 610 C CA . TYR A 1 81 ? 6.244 -3.776 4.488 1.00 64.31 81 TYR A CA 1
ATOM 611 C C . TYR A 1 81 ? 4.813 -3.761 5.028 1.00 64.31 81 TYR A C 1
ATOM 613 O O . TYR A 1 81 ? 4.444 -2.876 5.804 1.00 64.31 81 TYR A O 1
ATOM 621 N N . VAL A 1 82 ? 4.025 -4.782 4.695 1.00 64.00 82 VAL A N 1
ATOM 622 C CA . VAL A 1 82 ? 2.775 -5.061 5.409 1.00 64.00 82 VAL A CA 1
ATOM 623 C C . VAL A 1 82 ? 3.122 -5.692 6.755 1.00 64.00 82 VAL A C 1
ATOM 625 O O . VAL A 1 82 ? 3.552 -6.843 6.845 1.00 64.00 82 VAL A O 1
ATOM 628 N N . LEU A 1 83 ? 2.976 -4.916 7.831 1.00 67.88 83 LEU A N 1
ATOM 629 C CA . LEU A 1 83 ? 3.145 -5.426 9.187 1.00 67.88 83 LEU A CA 1
ATOM 630 C C . LEU A 1 83 ? 1.796 -5.871 9.748 1.00 67.88 83 LEU A C 1
ATOM 632 O O . LEU A 1 83 ? 1.035 -5.065 10.285 1.00 67.88 83 LEU A O 1
ATOM 636 N N . ASP A 1 84 ? 1.535 -7.172 9.683 1.00 69.94 84 ASP A N 1
ATOM 637 C CA . ASP A 1 84 ? 0.379 -7.760 10.349 1.00 69.94 84 ASP A CA 1
ATOM 638 C C . ASP A 1 84 ? 0.483 -7.593 11.870 1.00 69.94 84 ASP A C 1
ATOM 640 O O . ASP A 1 84 ? 1.377 -8.131 12.532 1.00 69.94 84 ASP A O 1
ATOM 644 N N . ILE A 1 85 ? -0.478 -6.871 12.450 1.00 75.06 85 ILE A N 1
ATOM 645 C CA . ILE A 1 85 ? -0.632 -6.739 13.899 1.00 75.06 85 ILE A CA 1
ATOM 646 C C . ILE A 1 85 ? -1.836 -7.546 14.381 1.00 75.06 85 ILE A C 1
ATOM 648 O O . ILE A 1 85 ? -2.995 -7.193 14.181 1.00 75.06 85 ILE A O 1
ATOM 652 N N . SER A 1 86 ? -1.567 -8.645 15.082 1.00 71.25 86 SER A N 1
ATOM 653 C CA . SER A 1 86 ? -2.616 -9.369 15.802 1.00 71.25 86 SER A CA 1
ATOM 654 C C . SER A 1 86 ? -2.960 -8.635 17.098 1.00 71.25 86 SER A C 1
ATOM 656 O O . SER A 1 86 ? -2.141 -8.566 18.016 1.00 71.25 86 SER A O 1
ATOM 658 N N . LEU A 1 87 ? -4.181 -8.106 17.198 1.00 72.75 87 LEU A N 1
ATOM 659 C CA . LEU A 1 87 ? -4.697 -7.534 18.443 1.00 72.75 87 LEU A CA 1
ATOM 660 C C . LEU A 1 87 ? -5.232 -8.645 19.356 1.00 72.75 87 LEU A C 1
ATOM 662 O O . LEU A 1 87 ? -5.926 -9.561 18.915 1.00 72.75 87 LEU A O 1
ATOM 666 N N . SER A 1 88 ? -4.924 -8.564 20.649 1.00 72.06 88 SER A N 1
ATOM 667 C CA . SER A 1 88 ? -5.451 -9.473 21.672 1.00 72.06 88 SER A CA 1
ATOM 668 C C . SER A 1 88 ? -5.694 -8.715 22.978 1.00 72.06 88 SER A C 1
ATOM 670 O O . SER A 1 88 ? -5.020 -7.726 23.249 1.00 72.06 88 SER A O 1
ATOM 672 N N . GLY A 1 89 ? -6.658 -9.167 23.785 1.00 75.25 89 GLY A N 1
ATOM 673 C CA . GLY A 1 89 ? -7.047 -8.499 25.032 1.00 75.25 89 GLY A CA 1
ATOM 674 C C . GLY A 1 89 ? -8.471 -7.942 24.998 1.00 75.25 89 GLY A C 1
ATOM 675 O O . GLY A 1 89 ? -9.272 -8.297 24.134 1.00 75.25 89 GLY A O 1
ATOM 676 N N . THR A 1 90 ? -8.819 -7.124 25.993 1.00 76.88 90 THR A N 1
ATOM 677 C CA . THR A 1 90 ? -10.126 -6.460 26.081 1.00 76.88 90 THR A CA 1
ATOM 678 C C . THR A 1 90 ? -10.025 -5.035 25.548 1.00 76.88 90 THR A C 1
ATOM 680 O O . THR A 1 90 ? -9.337 -4.268 26.208 1.00 76.88 90 THR A O 1
ATOM 683 N N . PRO A 1 91 ? -10.757 -4.667 24.479 1.00 76.50 91 PRO A N 1
ATOM 684 C CA . PRO A 1 91 ? -10.782 -3.288 23.994 1.00 76.50 91 PRO A CA 1
ATOM 685 C C . PRO A 1 91 ? -11.301 -2.330 25.075 1.00 76.50 91 PRO A C 1
ATOM 687 O O . PRO A 1 91 ? -12.454 -2.433 25.519 1.00 76.50 91 PRO A O 1
ATOM 690 N N . ASP A 1 92 ? -10.447 -1.445 25.561 1.00 79.56 92 ASP A N 1
ATOM 691 C CA . ASP A 1 92 ? -10.743 -0.445 26.582 1.00 79.56 92 ASP A CA 1
ATOM 692 C C . ASP A 1 92 ? -10.531 0.997 26.099 1.00 79.56 92 ASP A C 1
ATOM 694 O O . ASP A 1 92 ? -10.820 1.939 26.844 1.00 79.56 92 ASP A O 1
ATOM 698 N N . GLY A 1 93 ? -10.123 1.169 24.840 1.00 78.44 93 GLY A N 1
ATOM 699 C CA . GLY A 1 93 ? -9.908 2.451 24.182 1.00 78.44 93 GLY A CA 1
ATOM 700 C C . GLY A 1 93 ? -8.631 3.155 24.632 1.00 78.44 93 GLY A C 1
ATOM 701 O O . GLY A 1 93 ? -8.436 4.326 24.302 1.00 78.44 93 GLY A O 1
ATOM 702 N N . THR A 1 94 ? -7.782 2.485 25.414 1.00 81.69 94 THR A N 1
ATOM 703 C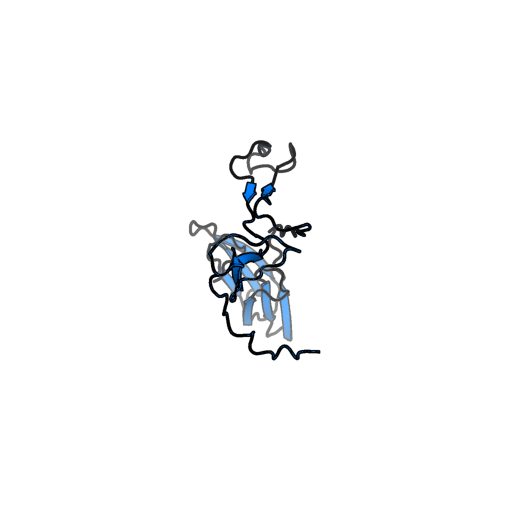 CA . THR A 1 94 ? -6.453 2.966 25.809 1.00 81.69 94 THR A CA 1
ATOM 704 C C . THR A 1 94 ? -5.328 2.252 25.066 1.00 81.69 94 THR A C 1
ATOM 706 O O . THR A 1 94 ? -4.156 2.550 25.300 1.00 81.69 94 THR A O 1
ATOM 709 N N . GLU A 1 95 ? -5.657 1.345 24.143 1.00 86.56 95 GLU A N 1
ATOM 710 C CA . GLU A 1 95 ? -4.676 0.617 23.351 1.00 86.56 95 GLU A CA 1
ATOM 711 C C . GLU A 1 95 ? -3.848 1.571 22.486 1.00 86.56 95 GLU A C 1
ATOM 713 O O . GLU A 1 95 ? -4.375 2.403 21.747 1.00 86.56 95 GLU A O 1
ATOM 718 N N . THR A 1 96 ? -2.527 1.422 22.541 1.00 85.50 96 THR A N 1
ATOM 719 C CA . THR A 1 96 ? -1.594 2.204 21.727 1.00 85.50 96 THR A CA 1
ATOM 720 C C . THR A 1 96 ? -0.745 1.287 20.865 1.00 85.50 96 THR A C 1
ATOM 722 O O . THR A 1 96 ? -0.112 0.364 21.379 1.00 85.50 96 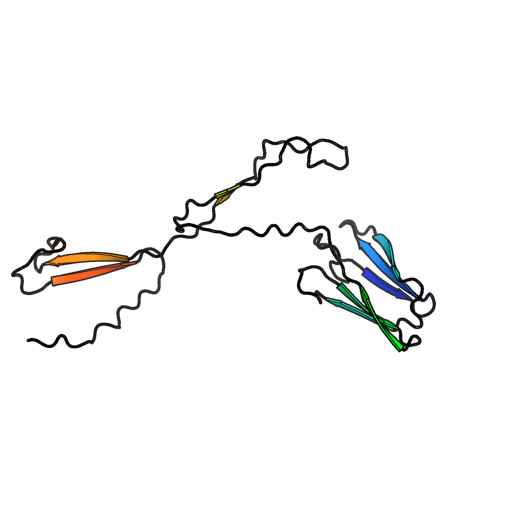THR A O 1
ATOM 725 N N . LEU A 1 97 ? -0.671 1.579 19.570 1.00 85.25 97 LEU A N 1
ATOM 726 C CA . LEU A 1 97 ? 0.332 1.009 18.680 1.00 85.25 97 LEU A CA 1
ATOM 727 C C . LEU A 1 97 ? 1.542 1.943 18.660 1.00 85.25 97 LEU A C 1
ATOM 729 O O . LEU A 1 97 ? 1.409 3.098 18.259 1.00 85.25 97 LEU A O 1
ATOM 733 N N . THR A 1 98 ? 2.706 1.443 19.083 1.00 85.31 98 THR A N 1
ATOM 734 C CA . THR A 1 98 ? 3.968 2.197 19.092 1.00 85.31 98 THR A CA 1
ATOM 735 C C . THR A 1 98 ? 5.015 1.520 18.214 1.00 85.31 98 THR A C 1
ATOM 737 O O . THR A 1 98 ? 5.296 0.335 18.376 1.00 85.31 98 THR A O 1
ATOM 740 N N . ILE A 1 99 ? 5.650 2.292 17.334 1.00 83.94 99 ILE A N 1
ATOM 741 C CA . ILE A 1 99 ? 6.750 1.859 16.468 1.00 83.94 99 ILE A CA 1
ATOM 742 C C . ILE A 1 99 ? 8.036 2.534 16.948 1.00 83.94 99 ILE A C 1
ATOM 744 O O . ILE A 1 99 ? 8.137 3.756 16.978 1.00 83.94 99 ILE A O 1
ATOM 748 N N . SER A 1 100 ? 9.042 1.751 17.336 1.00 83.06 100 SER A N 1
ATOM 749 C CA . SER A 1 100 ? 10.338 2.275 17.786 1.00 83.06 100 SER A CA 1
ATOM 750 C C . SER A 1 100 ? 11.472 1.654 16.972 1.00 83.06 100 SER A C 1
ATOM 752 O O . SER A 1 100 ? 11.724 0.455 17.118 1.00 83.06 100 SER A O 1
ATOM 754 N N . PRO A 1 101 ? 12.175 2.436 16.130 1.00 85.12 101 PRO A N 1
ATOM 755 C CA . PRO A 1 101 ? 13.387 1.972 15.471 1.00 85.12 101 PRO A CA 1
ATOM 756 C C . PRO A 1 101 ? 14.392 1.463 16.507 1.00 85.12 101 PRO A C 1
ATOM 758 O O . PRO A 1 101 ? 14.644 2.121 17.519 1.00 85.12 101 PRO A O 1
ATOM 761 N N . THR A 1 102 ? 15.002 0.306 16.251 1.00 82.88 102 THR A N 1
ATOM 762 C CA . THR A 1 102 ? 16.217 -0.082 16.987 1.00 82.88 102 THR A CA 1
ATOM 763 C C . THR A 1 102 ? 17.369 0.824 16.534 1.00 82.88 102 THR A C 1
ATOM 765 O O . THR A 1 102 ? 17.269 1.465 15.492 1.00 82.88 102 THR A O 1
ATOM 768 N N . SER A 1 103 ? 18.465 0.946 17.286 1.00 81.50 103 SER A N 1
ATOM 769 C CA . SER A 1 103 ? 19.626 1.699 16.794 1.00 81.50 103 SER A CA 1
ATOM 770 C C . SER A 1 103 ? 20.261 0.969 15.610 1.00 81.50 103 SER A C 1
ATOM 772 O O . SER A 1 103 ? 20.577 -0.212 15.749 1.00 81.50 103 SER A O 1
ATOM 774 N N . THR A 1 104 ? 20.494 1.660 14.487 1.00 83.06 104 THR A N 1
ATOM 775 C CA . THR A 1 104 ? 21.244 1.172 13.300 1.00 83.06 104 THR A CA 1
ATOM 776 C C . THR A 1 104 ? 20.617 0.126 12.334 1.00 83.06 104 THR A C 1
ATOM 778 O O . THR A 1 104 ? 21.374 -0.485 11.592 1.00 83.06 104 THR A O 1
ATOM 781 N N . PRO A 1 105 ? 19.290 -0.106 12.250 1.00 83.12 105 PRO A N 1
ATOM 782 C CA . PRO A 1 105 ? 18.685 -0.942 11.207 1.00 83.12 105 PRO A CA 1
ATOM 783 C C . PRO A 1 105 ? 18.093 -0.146 10.032 1.00 83.12 105 PRO A C 1
ATOM 785 O O . PRO A 1 105 ? 17.873 -0.715 8.973 1.00 83.12 105 PRO A O 1
ATOM 788 N N . ILE A 1 106 ? 17.795 1.142 10.220 1.00 85.50 106 ILE A N 1
ATOM 789 C CA . ILE A 1 106 ? 17.110 1.988 9.235 1.00 85.50 106 ILE A CA 1
ATOM 790 C C . ILE A 1 106 ? 18.021 3.169 8.945 1.00 85.50 106 ILE A C 1
ATOM 792 O O . ILE A 1 106 ? 18.467 3.833 9.884 1.00 85.50 106 ILE A O 1
ATOM 796 N N . TYR A 1 107 ? 18.293 3.410 7.667 1.00 88.69 107 TYR A N 1
ATOM 797 C CA . TYR A 1 107 ? 19.211 4.440 7.202 1.00 88.69 107 TYR A CA 1
ATOM 798 C C . TYR A 1 107 ? 18.536 5.321 6.157 1.00 88.69 107 TYR A C 1
ATOM 800 O O . TYR A 1 107 ? 17.719 4.837 5.378 1.00 88.69 107 TYR A O 1
ATOM 808 N N . ASP A 1 108 ? 18.887 6.603 6.137 1.00 87.25 108 ASP A N 1
ATOM 809 C CA . ASP A 1 108 ? 18.562 7.470 5.006 1.00 87.25 108 ASP A CA 1
ATOM 810 C C . ASP A 1 108 ? 19.514 7.222 3.818 1.00 87.25 108 ASP A C 1
ATOM 812 O O . ASP A 1 108 ? 20.501 6.486 3.916 1.00 87.25 108 ASP A O 1
ATOM 816 N N . VAL A 1 109 ? 19.245 7.880 2.687 1.00 87.06 109 VAL A N 1
ATOM 817 C CA . VAL A 1 109 ? 20.083 7.802 1.475 1.00 87.06 109 VAL A CA 1
ATOM 818 C C . VAL A 1 109 ? 21.524 8.294 1.698 1.00 87.06 109 VAL A C 1
ATOM 820 O O . VAL A 1 109 ? 22.434 7.921 0.960 1.00 87.06 109 VAL A O 1
ATOM 823 N N . ALA A 1 110 ? 21.759 9.114 2.727 1.00 91.62 110 ALA A N 1
ATOM 824 C CA . ALA A 1 110 ? 23.082 9.598 3.114 1.00 91.62 110 ALA A CA 1
ATOM 825 C C . ALA A 1 110 ? 23.804 8.655 4.102 1.00 91.62 110 ALA A C 1
ATOM 827 O O . ALA A 1 110 ? 24.952 8.919 4.466 1.00 91.62 110 ALA A O 1
ATOM 828 N N . GLY A 1 111 ? 23.168 7.554 4.519 1.00 88.81 111 GLY A N 1
ATOM 829 C CA . GLY A 1 111 ? 23.715 6.563 5.443 1.00 88.81 111 GLY A CA 1
ATOM 830 C C . GLY A 1 111 ? 23.593 6.933 6.924 1.00 88.81 111 GLY A C 1
ATOM 831 O O . GLY A 1 111 ? 24.246 6.307 7.762 1.00 88.81 111 GLY A O 1
ATOM 832 N N . ASN A 1 112 ? 22.778 7.927 7.286 1.00 88.94 112 ASN A N 1
ATOM 833 C CA . ASN A 1 112 ? 22.513 8.255 8.686 1.00 88.94 112 ASN A CA 1
ATOM 834 C C . ASN A 1 112 ? 21.467 7.302 9.260 1.00 88.94 112 ASN A C 1
ATOM 836 O O . ASN A 1 112 ? 20.410 7.101 8.667 1.00 88.94 112 ASN A O 1
ATOM 840 N N . ALA A 1 113 ? 21.736 6.744 10.442 1.00 90.25 113 ALA A N 1
ATOM 841 C CA . ALA A 1 113 ? 20.774 5.885 11.121 1.00 90.25 113 ALA A CA 1
ATOM 842 C C . ALA A 1 113 ? 19.566 6.690 11.633 1.00 90.25 113 ALA A C 1
ATOM 844 O O . ALA A 1 113 ? 19.721 7.785 12.179 1.00 90.25 113 ALA A O 1
ATOM 845 N N . ALA A 1 114 ? 18.372 6.108 11.530 1.00 87.50 114 ALA A N 1
ATOM 846 C CA . ALA A 1 114 ? 17.152 6.675 12.084 1.00 87.50 114 ALA A CA 1
ATOM 847 C C . ALA A 1 114 ? 17.267 6.880 13.604 1.00 87.50 114 ALA A C 1
ATOM 849 O O . ALA A 1 114 ? 17.768 6.024 14.340 1.00 87.50 114 ALA A O 1
ATOM 850 N N . SER A 1 115 ? 16.764 8.021 14.085 1.00 87.69 115 SER A N 1
ATOM 851 C CA . SER A 1 115 ? 16.679 8.311 15.519 1.00 87.69 115 SER A CA 1
ATOM 852 C C . SER A 1 115 ? 15.773 7.294 16.220 1.00 87.69 115 SER A C 1
ATOM 854 O O . SER A 1 115 ? 14.676 7.000 15.745 1.00 87.69 115 SER A O 1
ATOM 856 N N . THR A 1 116 ? 16.188 6.805 17.388 1.00 88.56 116 THR A N 1
ATOM 857 C CA . THR A 1 116 ? 15.335 5.972 18.255 1.00 88.56 116 THR A CA 1
ATOM 858 C C . THR A 1 116 ? 14.302 6.802 19.026 1.00 88.56 116 THR A C 1
ATOM 860 O O . THR A 1 116 ? 13.367 6.254 19.600 1.00 88.56 116 THR A O 1
ATOM 863 N N . SER A 1 117 ? 14.449 8.130 19.023 1.00 89.00 117 SER A N 1
ATOM 864 C CA . SER A 1 117 ? 13.461 9.080 19.530 1.00 89.00 117 SER A CA 1
ATOM 865 C C . SER A 1 117 ? 12.714 9.695 18.350 1.00 89.00 117 SER A C 1
ATOM 867 O O . SER A 1 117 ? 13.293 10.458 17.573 1.00 89.00 117 SER A O 1
ATOM 869 N N . GLN A 1 118 ? 11.446 9.325 18.200 1.00 83.69 118 GLN A N 1
ATOM 870 C CA . GLN A 1 118 ? 10.563 9.740 17.110 1.00 83.69 118 GLN A CA 1
ATOM 871 C C . GLN A 1 118 ? 9.340 10.450 17.696 1.00 83.69 118 GLN A C 1
ATOM 873 O O . GLN A 1 118 ? 8.787 9.996 18.697 1.00 83.69 118 GLN A O 1
ATOM 878 N N . SER A 1 119 ? 8.908 11.553 17.083 1.00 87.19 119 SER A N 1
ATOM 879 C CA . SER A 1 119 ? 7.765 12.350 17.559 1.00 87.19 119 SER A CA 1
ATOM 880 C C . SER A 1 119 ? 6.400 11.829 17.095 1.00 87.19 119 SER A C 1
ATOM 882 O O . SER A 1 119 ? 5.393 12.180 17.702 1.00 87.19 119 SER A O 1
ATOM 884 N N . HIS A 1 120 ? 6.359 10.981 16.063 1.00 85.31 120 HIS A N 1
ATOM 885 C CA . HIS A 1 120 ? 5.128 10.443 15.461 1.00 85.31 120 HIS A CA 1
ATOM 886 C C . HIS A 1 120 ? 5.098 8.907 15.473 1.00 85.31 120 HIS A C 1
ATOM 888 O O . HIS A 1 120 ? 4.698 8.266 14.510 1.00 85.31 120 HIS A O 1
ATOM 894 N N . SER A 1 121 ? 5.567 8.303 16.563 1.00 85.75 121 SER A N 1
ATOM 895 C CA . SER A 1 121 ? 5.733 6.851 16.691 1.00 85.75 121 SER A CA 1
ATOM 896 C C . SER A 1 121 ? 4.543 6.120 17.296 1.00 85.75 121 SER A C 1
ATOM 898 O O . SER A 1 121 ? 4.602 4.901 17.401 1.00 85.75 121 SER A O 1
ATOM 900 N N . THR A 1 122 ? 3.508 6.820 17.767 1.00 87.38 122 THR A N 1
ATOM 901 C CA . THR A 1 122 ? 2.401 6.201 18.509 1.00 87.38 122 THR A CA 1
ATOM 902 C C . THR A 1 122 ? 1.043 6.675 18.007 1.00 87.38 122 THR A C 1
ATOM 904 O O . THR A 1 122 ? 0.838 7.873 17.824 1.00 87.38 122 THR A O 1
ATOM 907 N N . VAL A 1 123 ? 0.107 5.737 17.851 1.00 87.00 123 VAL A N 1
ATOM 908 C CA . VAL A 1 123 ? -1.313 5.989 17.568 1.00 87.00 123 VAL A CA 1
ATOM 909 C C . VAL A 1 123 ? -2.187 5.239 18.574 1.00 87.00 123 VAL A C 1
ATOM 911 O O . VAL A 1 123 ? -1.871 4.114 18.962 1.00 87.00 123 VAL A O 1
ATOM 914 N N . THR A 1 124 ? -3.279 5.862 19.016 1.00 85.56 124 THR A N 1
ATOM 915 C CA . THR A 1 124 ? -4.274 5.225 19.891 1.00 85.56 124 THR A CA 1
ATOM 916 C C . THR A 1 124 ? -5.334 4.518 19.051 1.00 85.56 124 THR A C 1
ATOM 918 O O . THR A 1 124 ? -5.886 5.106 18.119 1.00 85.56 124 THR A O 1
ATOM 921 N N . LEU A 1 125 ? -5.651 3.275 19.400 1.00 83.06 125 LEU A N 1
ATOM 922 C CA . LEU A 1 125 ? -6.766 2.526 18.837 1.00 83.06 125 LEU A CA 1
ATOM 923 C C . LEU A 1 125 ? -7.996 2.807 19.711 1.00 83.06 125 LEU A C 1
ATOM 925 O O . LEU A 1 125 ? -8.067 2.387 20.858 1.00 83.06 125 LEU A O 1
ATOM 929 N N . ASN A 1 126 ? -8.960 3.564 19.189 1.00 72.31 126 ASN A N 1
ATOM 930 C CA . ASN A 1 126 ? -10.114 4.036 19.969 1.00 72.31 126 ASN A CA 1
ATOM 931 C C . ASN A 1 126 ? -11.253 3.000 20.064 1.00 72.31 126 ASN A C 1
ATOM 933 O O . ASN A 1 126 ? -12.427 3.381 20.043 1.00 72.31 126 ASN A O 1
ATOM 937 N N . ASP A 1 127 ? -10.942 1.703 20.119 1.00 71.12 127 ASP A N 1
ATOM 938 C CA . ASP A 1 127 ? -11.978 0.672 20.207 1.00 71.12 127 ASP A CA 1
ATOM 939 C C . ASP A 1 127 ? -12.421 0.473 21.662 1.00 71.12 127 ASP A C 1
ATOM 941 O O . ASP A 1 127 ? -11.651 0.072 22.530 1.00 71.12 127 ASP A O 1
ATOM 945 N N . LEU A 1 128 ? -13.688 0.773 21.938 1.00 69.12 128 LEU A N 1
ATOM 946 C CA . LEU A 1 128 ? -14.284 0.672 23.264 1.00 69.12 128 LEU A CA 1
ATOM 947 C C . LEU A 1 128 ? -15.300 -0.460 23.275 1.00 69.12 128 LEU A C 1
ATOM 949 O O . LEU A 1 128 ? -16.294 -0.427 22.545 1.00 69.12 128 LEU A O 1
ATOM 953 N N . ARG A 1 129 ? -15.135 -1.416 24.194 1.00 69.62 129 ARG A N 1
ATOM 954 C CA . ARG A 1 129 ? -16.154 -2.449 24.406 1.00 69.62 129 ARG A CA 1
ATOM 955 C C . ARG A 1 129 ? -17.527 -1.825 24.688 1.00 69.62 129 ARG A C 1
ATOM 957 O O . ARG A 1 129 ? -17.648 -0.963 25.568 1.00 69.62 129 ARG A O 1
ATOM 964 N N . PRO A 1 130 ? -18.601 -2.311 24.039 1.00 72.88 130 PRO A N 1
ATOM 965 C CA . PRO A 1 130 ? -19.946 -1.892 24.389 1.00 72.88 130 PRO A CA 1
ATOM 966 C C . PRO A 1 130 ? -20.247 -2.290 25.838 1.00 72.88 130 PRO A C 1
ATOM 968 O O . PRO A 1 130 ? -20.082 -3.444 26.237 1.00 72.88 130 PRO A O 1
ATOM 971 N N . THR A 1 131 ? -20.706 -1.324 26.634 1.00 73.50 131 THR A N 1
ATOM 972 C CA . THR A 1 131 ? -21.141 -1.543 28.018 1.00 73.50 131 THR A CA 1
ATOM 973 C C . THR A 1 131 ? -22.620 -1.215 28.171 1.00 73.50 131 THR A C 1
ATOM 975 O O . THR A 1 131 ? -23.130 -0.269 27.564 1.00 73.50 131 THR A O 1
ATOM 978 N N . MET A 1 132 ? -23.311 -2.001 29.000 1.00 80.25 132 MET A N 1
ATOM 979 C CA . MET A 1 132 ? -24.683 -1.740 29.428 1.00 80.25 132 MET A CA 1
ATOM 980 C C . MET A 1 132 ? -24.711 -1.580 30.946 1.00 80.25 132 MET A C 1
ATOM 982 O O . MET A 1 132 ? -24.224 -2.445 31.671 1.00 80.25 132 MET A O 1
ATOM 986 N N . ALA A 1 133 ? -25.297 -0.485 31.423 1.00 83.06 133 ALA A N 1
ATOM 987 C CA . ALA A 1 133 ? -25.604 -0.276 32.832 1.00 83.06 133 ALA A CA 1
ATOM 988 C C . ALA A 1 133 ? -27.106 -0.466 33.060 1.00 83.06 133 ALA A C 1
ATOM 990 O O . ALA A 1 133 ? -27.918 0.069 32.303 1.00 83.06 133 ALA A O 1
ATOM 991 N N . ILE A 1 134 ? -27.466 -1.211 34.106 1.00 86.44 134 ILE A N 1
ATOM 992 C CA . ILE A 1 134 ? -28.853 -1.414 34.531 1.00 86.44 134 ILE A CA 1
ATOM 993 C C . ILE A 1 134 ? -29.014 -0.743 35.888 1.00 86.44 134 ILE A C 1
ATOM 995 O O . ILE A 1 134 ? -28.306 -1.081 36.835 1.00 86.44 134 ILE A O 1
ATOM 999 N N . THR A 1 135 ? -29.931 0.213 35.985 1.00 90.38 135 THR A N 1
ATOM 1000 C CA . THR A 1 135 ? -30.312 0.833 37.257 1.00 90.38 135 THR A CA 1
ATOM 1001 C C . THR A 1 135 ? -31.793 0.623 37.508 1.00 90.38 135 THR A C 1
ATOM 1003 O O . THR A 1 135 ? -32.584 0.500 36.573 1.00 90.38 135 THR A O 1
ATOM 1006 N N . ALA A 1 136 ? -32.181 0.566 38.778 1.00 91.62 136 ALA A N 1
ATOM 1007 C CA . ALA A 1 136 ? -33.572 0.440 39.171 1.00 91.62 136 ALA A CA 1
ATOM 1008 C C . ALA A 1 136 ? -33.939 1.554 40.150 1.00 91.62 136 ALA A C 1
ATOM 1010 O O . ALA A 1 136 ? -33.153 1.896 41.035 1.00 91.62 136 ALA A O 1
ATOM 1011 N N . VAL A 1 137 ? -35.133 2.118 39.992 1.00 93.94 137 VAL A N 1
ATOM 1012 C CA . VAL A 1 137 ? -35.730 3.052 40.949 1.00 93.94 137 VAL A CA 1
ATOM 1013 C C . VAL A 1 137 ? -37.149 2.616 41.289 1.00 93.94 137 VAL A C 1
ATOM 1015 O O . VAL A 1 137 ? -37.878 2.113 40.432 1.00 93.94 137 VAL A O 1
ATOM 1018 N N . ASN A 1 138 ? -37.550 2.782 42.544 1.00 91.25 138 ASN A N 1
ATOM 1019 C CA . ASN A 1 138 ? -38.902 2.455 42.991 1.00 91.25 138 ASN A CA 1
ATOM 1020 C C . ASN A 1 138 ? -39.924 3.542 42.597 1.00 91.25 138 ASN A C 1
ATOM 1022 O O . ASN A 1 138 ? -39.569 4.567 42.011 1.00 91.25 138 ASN A O 1
ATOM 1026 N N . GLY A 1 139 ? -41.199 3.352 42.954 1.00 88.25 139 GLY A N 1
ATOM 1027 C CA . GLY A 1 139 ? -42.269 4.329 42.698 1.00 88.25 139 GLY A CA 1
ATOM 1028 C C . GLY A 1 139 ? -42.042 5.706 43.335 1.00 88.25 139 GLY A C 1
ATOM 1029 O O . GLY A 1 139 ? -42.598 6.699 42.873 1.00 88.25 139 GLY A O 1
ATOM 1030 N N . SER A 1 140 ? -41.162 5.783 44.334 1.00 91.00 140 SER A N 1
ATOM 1031 C CA . SER A 1 140 ? -40.718 7.023 44.978 1.00 91.00 140 SER A CA 1
ATOM 1032 C C . SER A 1 140 ? -39.418 7.595 44.379 1.00 91.00 140 SER A C 1
ATOM 1034 O O . SER A 1 140 ? -38.818 8.493 44.964 1.00 91.00 140 SER A O 1
ATOM 1036 N N . SER A 1 141 ? -38.959 7.093 43.223 1.00 89.00 141 SER A N 1
ATOM 1037 C CA . SER A 1 141 ? -37.710 7.488 42.535 1.00 89.00 141 SER A CA 1
ATOM 1038 C C . SER A 1 141 ? -36.414 7.250 43.327 1.00 89.00 141 SER A C 1
ATOM 1040 O O . SER A 1 141 ? -35.368 7.809 43.002 1.00 89.00 141 SER A O 1
ATOM 1042 N N . SER A 1 142 ? -36.456 6.410 44.359 1.00 91.50 142 SER A N 1
ATOM 1043 C CA . SER A 1 142 ? -35.276 6.004 45.127 1.00 91.50 142 SER A CA 1
ATOM 1044 C C . SER A 1 142 ? -34.582 4.826 44.453 1.00 91.50 142 SER A C 1
ATOM 1046 O O . SER A 1 142 ? -35.254 3.904 43.990 1.00 91.50 142 SER A O 1
ATOM 1048 N N . ALA A 1 143 ? -33.246 4.845 44.412 1.00 93.44 143 ALA A N 1
ATOM 1049 C CA . ALA A 1 143 ? -32.455 3.761 43.837 1.00 93.44 143 ALA A CA 1
ATOM 1050 C C . ALA A 1 143 ? -32.705 2.438 44.578 1.00 93.44 143 ALA A C 1
ATOM 1052 O O . ALA A 1 143 ? -32.673 2.386 45.807 1.00 93.44 143 ALA A O 1
ATOM 1053 N N . VAL A 1 144 ? -32.937 1.373 43.815 1.00 91.25 144 VAL A N 1
ATO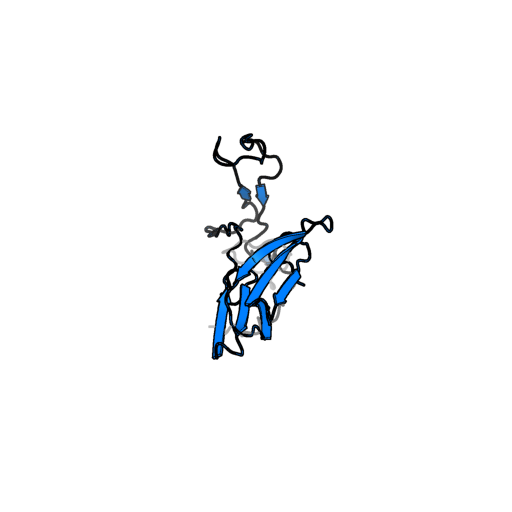M 1054 C CA . VAL A 1 144 ? -33.095 0.005 44.311 1.00 91.25 144 VAL A CA 1
ATOM 1055 C C . VAL A 1 144 ? -31.846 -0.772 43.916 1.00 91.25 144 VAL A C 1
ATOM 1057 O O . VAL A 1 144 ? -31.558 -0.931 42.731 1.00 91.25 144 VAL A O 1
ATOM 1060 N N . SER A 1 145 ? -31.087 -1.221 44.914 1.00 92.81 145 SER A N 1
ATOM 1061 C CA . SER A 1 145 ? -29.872 -2.013 44.707 1.00 92.81 145 SER A CA 1
ATOM 1062 C C . SER A 1 145 ? -30.199 -3.441 44.269 1.00 92.81 145 SER A C 1
ATOM 1064 O O . SER A 1 145 ? -31.276 -3.964 44.564 1.00 92.81 145 SER A O 1
ATOM 1066 N N . ASP A 1 146 ? -29.240 -4.098 43.619 1.00 88.19 146 ASP A N 1
ATOM 1067 C CA . ASP A 1 146 ? -29.353 -5.514 43.266 1.00 88.19 146 ASP A CA 1
ATOM 1068 C C . ASP A 1 146 ? -29.638 -6.390 44.503 1.00 88.19 146 ASP A C 1
ATOM 1070 O O . ASP A 1 146 ? -29.175 -6.107 45.611 1.00 88.19 146 ASP A O 1
ATOM 1074 N N . GLY A 1 147 ? -30.471 -7.415 44.326 1.00 85.94 147 GLY A N 1
ATOM 1075 C CA . GLY A 1 147 ? -30.937 -8.302 45.397 1.00 85.94 147 GLY A CA 1
ATOM 1076 C C . GLY A 1 147 ? -31.917 -7.679 46.405 1.00 85.94 147 GLY A C 1
ATOM 1077 O O . GLY A 1 147 ? -32.333 -8.364 47.339 1.00 85.94 147 GLY A O 1
ATOM 1078 N N . SER A 1 148 ? -32.306 -6.411 46.242 1.00 90.06 148 SER A N 1
ATOM 1079 C CA . SER A 1 148 ? -33.254 -5.738 47.140 1.00 90.06 148 SER A CA 1
ATOM 1080 C C . SER A 1 148 ? -34.706 -5.927 46.694 1.00 90.06 148 SER A C 1
ATOM 1082 O O . SER A 1 148 ? -35.000 -6.088 45.511 1.00 90.06 148 SER A O 1
ATOM 1084 N N . THR A 1 149 ? -35.642 -5.851 47.641 1.00 85.31 149 THR A N 1
ATOM 1085 C CA . THR A 1 149 ? -37.088 -5.870 47.367 1.00 85.31 149 THR A CA 1
ATOM 1086 C C . THR A 1 149 ? -37.703 -4.500 47.638 1.00 85.31 149 THR A C 1
ATOM 1088 O O . THR A 1 149 ? -37.375 -3.875 48.644 1.00 85.31 149 THR A O 1
ATOM 1091 N N . THR A 1 150 ? -38.642 -4.063 46.797 1.00 84.62 150 THR A N 1
ATOM 1092 C CA . THR A 1 150 ? -39.505 -2.899 47.056 1.00 84.62 150 THR A CA 1
ATOM 1093 C C . THR A 1 150 ? -40.959 -3.350 47.210 1.00 84.62 150 THR A C 1
ATOM 1095 O O . THR A 1 150 ? -41.386 -4.319 46.583 1.00 84.62 150 THR A O 1
ATOM 1098 N N . ASN A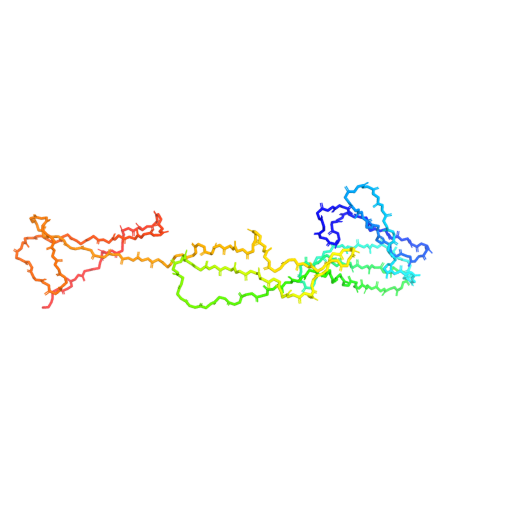 1 151 ? -41.711 -2.661 48.066 1.00 88.75 151 ASN A N 1
ATOM 1099 C CA . ASN A 1 151 ? -43.157 -2.811 48.222 1.00 88.75 151 ASN A CA 1
ATOM 1100 C C . ASN A 1 151 ? -43.955 -1.728 47.468 1.00 88.75 151 ASN A C 1
ATOM 1102 O O . ASN A 1 151 ? -45.175 -1.661 47.615 1.00 88.75 151 ASN A O 1
ATOM 1106 N N . ASP A 1 152 ? -43.289 -0.878 46.684 1.00 88.25 152 ASP A N 1
ATOM 1107 C CA . ASP A 1 152 ? -43.935 0.118 45.836 1.00 88.25 152 ASP A CA 1
ATOM 1108 C C . ASP A 1 152 ? -44.711 -0.551 44.691 1.00 88.25 152 ASP A C 1
ATOM 1110 O O . ASP A 1 152 ? -44.337 -1.607 44.180 1.00 88.25 152 ASP A O 1
ATOM 1114 N N . ALA A 1 153 ? -45.785 0.099 44.235 1.00 88.25 153 ALA A N 1
ATOM 1115 C CA . ALA A 1 153 ? -46.620 -0.417 43.148 1.00 88.25 153 ALA A CA 1
ATOM 1116 C C . ALA A 1 153 ? -45.891 -0.492 41.791 1.00 88.25 153 ALA A C 1
ATOM 1118 O O . ALA A 1 153 ? -46.342 -1.193 40.886 1.00 88.25 153 ALA A O 1
ATOM 1119 N N . THR A 1 154 ? -44.785 0.242 41.638 1.00 86.62 154 THR A N 1
ATOM 1120 C CA . THR A 1 154 ? -44.010 0.327 40.398 1.00 86.62 154 THR A CA 1
ATOM 1121 C C . THR A 1 154 ? -42.516 0.227 40.675 1.00 86.62 154 THR A C 1
ATOM 1123 O O . THR A 1 154 ? -42.007 0.845 41.612 1.00 86.62 154 THR A O 1
ATOM 1126 N N . LEU A 1 155 ? -41.811 -0.481 39.797 1.00 90.56 155 LEU A N 1
ATOM 1127 C CA . LEU A 1 155 ? -40.356 -0.507 39.707 1.00 90.56 155 LEU A CA 1
ATOM 1128 C C . LEU A 1 155 ? -39.971 -0.084 38.289 1.00 90.56 155 LEU A C 1
ATOM 1130 O O . LEU A 1 155 ? -40.404 -0.708 37.320 1.00 90.56 155 LEU A O 1
ATOM 1134 N N . THR A 1 156 ? -39.164 0.963 38.168 1.00 90.00 156 THR A N 1
ATOM 1135 C CA . THR A 1 156 ? -38.642 1.430 36.883 1.00 90.00 156 THR A CA 1
ATOM 1136 C C . THR A 1 156 ? -37.223 0.915 36.721 1.00 90.00 156 THR A C 1
ATOM 1138 O O . THR A 1 156 ? -36.362 1.216 37.546 1.00 90.00 156 THR A O 1
ATOM 1141 N N . VAL A 1 157 ? -36.978 0.156 35.655 1.00 90.62 157 VAL A N 1
ATOM 1142 C CA . VAL A 1 157 ? -35.647 -0.348 35.295 1.00 90.62 157 VAL A CA 1
ATOM 1143 C C . VAL A 1 157 ? -35.156 0.401 34.065 1.00 90.62 157 VAL A C 1
ATOM 1145 O O . VAL A 1 157 ? -35.826 0.417 33.032 1.00 90.62 157 VAL A O 1
ATOM 1148 N N . THR A 1 158 ? -33.980 1.007 34.176 1.00 87.31 158 THR A N 1
ATOM 1149 C CA . THR A 1 158 ? -33.352 1.791 33.114 1.00 87.31 158 THR A CA 1
ATOM 1150 C C . THR A 1 158 ? -32.130 1.050 32.592 1.00 87.31 158 THR A C 1
ATOM 1152 O O . THR A 1 158 ? -31.232 0.708 33.359 1.00 87.31 158 THR A O 1
ATOM 1155 N N . PHE A 1 159 ? -32.089 0.834 31.277 1.00 84.69 159 PHE A N 1
ATOM 1156 C CA . PHE A 1 159 ? -30.940 0.280 30.565 1.00 84.69 159 PHE A CA 1
ATOM 1157 C C . PHE A 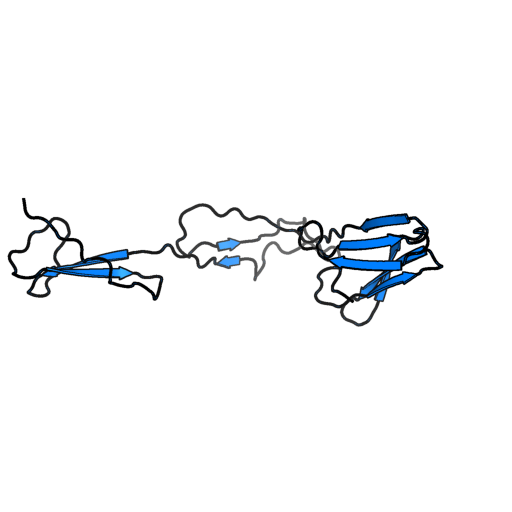1 159 ? -30.223 1.414 29.832 1.00 84.69 159 PHE A C 1
ATOM 1159 O O . PHE A 1 159 ? -30.811 2.053 28.960 1.00 84.69 159 PHE A O 1
ATOM 1166 N N . THR A 1 160 ? -28.956 1.651 30.162 1.00 82.12 160 THR A N 1
ATOM 1167 C CA . THR A 1 160 ? -28.137 2.704 29.551 1.00 82.12 160 THR A CA 1
ATOM 1168 C C . THR A 1 160 ? -26.956 2.074 28.819 1.00 82.12 160 THR A C 1
ATOM 1170 O O . THR A 1 160 ? -26.106 1.447 29.450 1.00 82.12 160 THR A O 1
ATOM 1173 N N . SER A 1 161 ? -26.888 2.249 27.496 1.00 79.38 161 SER A N 1
ATOM 1174 C CA . SER A 1 161 ? -25.723 1.890 26.670 1.00 79.38 161 SER A CA 1
ATOM 1175 C C . SER A 1 161 ? -24.821 3.108 26.467 1.00 79.38 161 SER A C 1
ATOM 1177 O O . SER A 1 161 ? -25.325 4.225 26.342 1.00 79.38 161 SER A O 1
ATOM 1179 N N . ARG A 1 162 ? -23.497 2.912 26.439 1.00 66.94 162 ARG A N 1
ATOM 1180 C CA . ARG A 1 162 ? -22.519 4.007 26.290 1.00 66.94 162 ARG A CA 1
ATOM 1181 C C . ARG A 1 162 ? -21.909 4.171 24.895 1.00 66.94 162 ARG A C 1
ATOM 1183 O O . ARG A 1 162 ? -21.231 5.171 24.701 1.00 66.94 162 ARG A O 1
ATOM 1190 N N . VAL A 1 163 ? -22.136 3.259 23.939 1.00 60.03 163 VAL A N 1
ATOM 1191 C CA . VAL A 1 163 ? -21.325 3.251 22.694 1.00 60.03 163 VAL A CA 1
ATOM 1192 C C . VAL A 1 163 ? -22.118 3.215 21.378 1.00 60.03 163 VAL A C 1
ATOM 1194 O O . VAL A 1 163 ? -21.535 3.424 20.327 1.00 60.03 163 VAL A O 1
ATOM 1197 N N . HIS A 1 164 ? -23.448 3.061 21.365 1.00 53.19 164 HIS A N 1
ATOM 1198 C CA . HIS A 1 164 ? -24.202 3.151 20.099 1.00 53.19 164 HIS A CA 1
ATOM 1199 C C . HIS A 1 164 ? -25.538 3.882 20.253 1.00 53.19 164 HIS A C 1
ATOM 1201 O O . HIS A 1 164 ? -26.327 3.587 21.150 1.00 53.19 164 HIS A O 1
ATOM 1207 N N . HIS A 1 165 ? -25.815 4.789 19.311 1.00 49.62 165 HIS A N 1
ATOM 1208 C CA . HIS A 1 165 ? -27.028 5.613 19.232 1.00 49.62 165 HIS A CA 1
ATOM 1209 C C . HIS A 1 165 ? -28.323 4.835 18.897 1.00 49.62 165 HIS A C 1
ATOM 1211 O O . HIS A 1 165 ? -29.385 5.445 18.815 1.00 49.62 165 HIS A O 1
ATOM 1217 N N . ASN A 1 166 ? -28.274 3.502 18.753 1.00 45.84 166 ASN A N 1
ATOM 1218 C CA . ASN A 1 166 ? -29.388 2.688 18.240 1.00 45.84 166 ASN A CA 1
ATOM 1219 C C . ASN A 1 166 ? -29.887 1.613 19.225 1.00 45.84 166 ASN A C 1
ATOM 1221 O O . ASN A 1 166 ? -30.188 0.486 18.829 1.00 45.84 166 ASN A O 1
ATOM 1225 N N . PHE A 1 167 ? -30.010 1.934 20.517 1.00 49.38 167 PHE A N 1
ATOM 1226 C CA . PHE A 1 167 ? -30.729 1.052 21.443 1.00 49.38 167 PHE A CA 1
ATOM 1227 C C . PHE A 1 167 ? -32.244 1.152 21.192 1.00 49.38 167 PHE A C 1
ATOM 1229 O O . PHE A 1 167 ? -32.911 2.064 21.678 1.00 49.38 167 PHE A O 1
ATOM 1236 N N . VAL A 1 168 ? -32.800 0.229 20.401 1.00 50.06 168 VAL A N 1
ATOM 1237 C CA . VAL A 1 168 ? -34.251 0.137 20.177 1.00 50.06 168 VAL A CA 1
ATOM 1238 C C . VAL A 1 168 ? -34.888 -0.627 21.340 1.00 50.06 168 VAL A C 1
ATOM 1240 O O . VAL A 1 168 ? -34.809 -1.852 21.424 1.00 50.06 168 VAL A O 1
ATOM 1243 N N . VAL A 1 169 ? -35.552 0.093 22.246 1.00 47.66 169 VAL A N 1
ATOM 1244 C CA . VAL A 1 169 ? -36.379 -0.505 23.307 1.00 47.66 169 VAL A CA 1
ATOM 1245 C C . VAL A 1 169 ? -37.677 -1.021 22.678 1.00 47.66 169 VAL A C 1
ATOM 1247 O O . VAL A 1 169 ? -38.636 -0.273 22.523 1.00 47.66 169 VAL A O 1
ATOM 1250 N N . GLY A 1 170 ? -37.704 -2.293 22.265 1.00 44.16 170 GLY A N 1
ATOM 1251 C CA . GLY A 1 170 ? -38.891 -2.886 21.623 1.00 44.16 170 GLY A CA 1
ATOM 1252 C C . GLY A 1 170 ? -39.105 -4.394 21.809 1.00 44.16 170 GLY A C 1
ATOM 1253 O O . GLY A 1 170 ? -40.118 -4.913 21.353 1.00 44.16 170 GLY A O 1
ATOM 1254 N N . GLY A 1 171 ? -38.201 -5.114 22.482 1.00 36.41 171 GLY A N 1
ATOM 1255 C CA . GLY A 1 171 ? -38.274 -6.582 22.599 1.00 36.41 171 GLY A CA 1
ATOM 1256 C C . GLY A 1 171 ? -39.052 -7.134 23.802 1.00 36.41 171 GLY A C 1
ATOM 1257 O O . GLY A 1 171 ? -39.339 -8.327 23.848 1.00 36.41 171 GLY A O 1
ATOM 1258 N N . CYS A 1 172 ? -39.413 -6.309 24.786 1.00 40.59 172 CYS A N 1
ATOM 1259 C CA . CYS A 1 172 ? -39.974 -6.790 26.055 1.00 40.59 172 CYS A CA 1
ATOM 1260 C C . CYS A 1 172 ? -41.509 -6.881 26.039 1.00 40.59 172 CYS A C 1
ATOM 1262 O O . CYS A 1 172 ? -42.172 -6.329 26.907 1.00 40.59 172 CYS A O 1
ATOM 1264 N N . ASN A 1 173 ? -42.078 -7.608 25.076 1.00 38.38 173 ASN A N 1
ATOM 1265 C CA . ASN A 1 173 ? -43.464 -8.092 25.145 1.00 38.38 173 ASN A CA 1
ATOM 1266 C C . ASN A 1 173 ? -43.474 -9.625 25.278 1.00 38.38 173 ASN A C 1
ATOM 1268 O O . ASN A 1 173 ? -44.100 -10.341 24.501 1.00 38.38 173 ASN A O 1
ATOM 1272 N N . GLY A 1 174 ? -42.742 -10.141 26.268 1.00 36.66 174 GLY A N 1
ATOM 1273 C CA . GLY A 1 174 ? -42.756 -11.549 26.657 1.00 36.66 174 GLY A CA 1
ATOM 1274 C C . GLY A 1 174 ? -43.465 -11.713 27.996 1.00 36.66 174 GLY A C 1
ATOM 1275 O O . GLY A 1 174 ? -42.957 -11.275 29.021 1.00 36.66 174 GLY A O 1
ATOM 1276 N N . LYS A 1 175 ? -44.658 -12.313 27.971 1.00 44.38 175 LYS A N 1
ATOM 1277 C CA . LYS A 1 175 ? -45.499 -12.622 29.136 1.00 44.38 175 LYS A CA 1
ATOM 1278 C C . LYS A 1 175 ? -44.695 -13.300 30.256 1.00 44.38 175 LYS A C 1
ATOM 1280 O O . LYS A 1 175 ? -44.252 -14.433 30.090 1.00 44.38 175 LYS A O 1
ATOM 1285 N N . TRP A 1 176 ? -44.606 -12.656 31.417 1.00 35.12 176 TRP A N 1
ATOM 1286 C CA . TRP A 1 176 ? -44.196 -13.317 32.655 1.00 35.12 176 TRP A CA 1
ATOM 1287 C C . TRP A 1 176 ? -45.397 -14.094 33.197 1.00 35.12 176 TRP A C 1
ATOM 1289 O O . TRP A 1 176 ? -46.355 -13.511 33.709 1.00 35.12 176 TRP A O 1
ATOM 1299 N N . TRP A 1 177 ? -45.393 -15.414 33.011 1.00 35.28 177 TRP A N 1
ATOM 1300 C CA . TRP A 1 177 ? -46.366 -16.292 33.651 1.00 35.28 177 TRP A CA 1
ATOM 1301 C C . TRP A 1 177 ? -46.096 -16.308 35.155 1.00 35.28 177 TRP A C 1
ATOM 1303 O O . TRP A 1 177 ? -44.978 -16.576 35.588 1.00 35.28 177 TRP A O 1
ATOM 1313 N N . LYS A 1 178 ? -47.136 -16.017 35.940 1.00 37.78 178 LYS A N 1
ATOM 1314 C CA . LYS A 1 178 ? -47.179 -16.353 37.362 1.00 37.78 178 LYS A CA 1
ATOM 1315 C C . LYS A 1 178 ? -47.169 -17.880 37.502 1.00 37.78 178 LYS A C 1
ATOM 1317 O O . LYS A 1 178 ? -48.005 -18.533 36.876 1.00 37.78 178 LYS A O 1
ATOM 1322 N N . SER A 1 179 ? -46.292 -18.409 38.351 1.00 46.72 179 SER A N 1
ATOM 1323 C CA . SER A 1 179 ? -46.553 -19.628 39.128 1.00 46.72 179 SER A CA 1
ATOM 1324 C C . SER A 1 179 ? -46.539 -19.261 40.600 1.00 46.72 179 SER A C 1
ATOM 1326 O O . SER A 1 179 ? -45.542 -18.610 40.987 1.00 46.72 179 SER A O 1
#

Sequence (179 aa):
MADIDGDDDQDILVTMFNARDLIWYENNGSETFTANTIENNLDGIAEVKVADVDGDGDLDAVVTGRNADDIIFYTNSDSGYVLDISLSGTPDGTETLTISPTSTPIYDVAGNAASTSQSHSTVTLNDLRPTMAITAVNGSSSAVSDGSTTNDATLTVTFTSRVHHNFVVGGCNGKWWKS

Foldseek 3Di:
DPQQQPPPDDKDWDDDQVQQWIWIFDDDVPNHTDIDTPTGHQHRWDDKDWDDPPPPPGIWIWIDRPVNNDIDTGDDDRPDDDDDDDDDDADQQADKQFDFDDFPPDADPVGDTDDRDDPPGMDTDRDHDKDKDKWKAAPVRHTDDPPGDDPGPDMDIDIDIDDDPDPDPDDPPDDDDDD

Radius of gyration: 31.35 Å; chains: 1; bounding box: 71×35×81 Å